Protein AF-A0A7S6M940-F1 (afdb_monomer)

Mean predicted aligned error: 6.71 Å

Radius of gyration: 12.66 Å; Cα contacts (8 Å, |Δi|>4): 136; chains: 1; bounding box: 21×34×33 Å

Sequence (84 aa):
MIRKKLLTTVRCLPRCGFAGTEVRLVQLDLRGDSDESLLKEELQAWFESLGIDDAIFDVGVDADGPFAVVNDDAYSSDWGDPLL

Foldseek 3Di:
DPFDFDFDKEWEDEPPDDVPGWIFIDTFRQGPDDDQVSVVVRVQVVLVVVVHHPQFPGWDADPVGIYTHTYVVSVPDDDGDTDD

Solvent-accessible surface area (backbone atoms only — not comparable to full-atom values): 5062 Å² total; per-residue (Å²): 132,88,78,69,72,43,81,41,67,32,42,35,34,49,64,80,74,54,98,86,63,61,42,28,43,44,81,41,76,45,86,60,90,80,45,58,68,57,51,47,52,56,51,42,54,54,35,44,74,73,73,35,71,84,30,65,72,48,61,45,73,58,99,93,42,45,34,32,30,23,28,56,75,48,59,73,49,96,72,67,48,80,49,128

pLDDT: mean 80.59, std 13.23, range [44.16, 92.62]

Nearest PDB structures (foldseek):
  4e71-assembly1_A-2  TM=4.101E-01  e=1.533E+00  Homo sapiens
  6tm1-assembly1_B  TM=3.957E-01  e=3.782E+00  Homo sapiens
  4m8n-assembly1_A  TM=5.484E-01  e=6.761E+00  Danio rerio
  3byt-assembly3_F  TM=4.479E-01  e=5.223E+00  Staphylococcus aureus
  3byt-assembly2_D  TM=3.378E-01  e=3.324E+00  Staphylococcus aureus

Secondary structure (DSSP, 8-state):
-----EEEEEEEEESS--TTPPEEEEEEEE-SS--HHHHHHHHHHHHHHTT-TT-EEEEEEETTEEEEEEPHHHHTSS-SEEE-

Structure (mmCIF, N/CA/C/O backbone):
data_AF-A0A7S6M940-F1
#
_entry.id   AF-A0A7S6M940-F1
#
loop_
_atom_site.group_PDB
_atom_site.id
_atom_site.type_symbol
_atom_site.label_atom_id
_atom_site.label_alt_id
_atom_site.label_comp_id
_atom_site.label_asym_id
_atom_site.label_entity_id
_atom_site.label_seq_id
_atom_site.pdbx_PDB_ins_code
_atom_site.Cartn_x
_atom_site.Cartn_y
_atom_site.Cartn_z
_atom_site.occupancy
_atom_site.B_iso_or_equiv
_atom_site.auth_seq_id
_atom_site.auth_comp_id
_atom_site.auth_asym_id
_atom_site.auth_atom_id
_atom_site.pdbx_PDB_model_num
ATOM 1 N N . MET A 1 1 ? -11.054 20.894 16.726 1.00 44.16 1 MET A N 1
ATOM 2 C CA . MET A 1 1 ? -9.960 20.972 15.734 1.00 44.16 1 MET A CA 1
ATOM 3 C C . MET A 1 1 ? -10.344 20.051 14.585 1.00 44.16 1 MET A C 1
ATOM 5 O O . MET A 1 1 ? -10.398 18.846 14.792 1.00 44.16 1 MET A O 1
ATOM 9 N N . ILE A 1 2 ? -10.768 20.595 13.443 1.00 46.75 2 ILE A N 1
ATOM 10 C CA . ILE A 1 2 ? -11.182 19.777 12.291 1.00 46.75 2 ILE A CA 1
ATOM 11 C C . ILE A 1 2 ? -9.897 19.198 11.686 1.00 46.75 2 ILE A C 1
ATOM 13 O O . ILE A 1 2 ? -9.081 19.946 11.152 1.00 46.75 2 ILE A O 1
ATOM 17 N N . ARG A 1 3 ? -9.671 17.891 11.871 1.00 46.44 3 ARG A N 1
ATOM 18 C CA . ARG A 1 3 ? -8.514 17.173 11.316 1.00 46.44 3 ARG A CA 1
ATOM 19 C C . ARG A 1 3 ? -8.658 17.140 9.794 1.00 46.44 3 ARG A C 1
ATOM 21 O O . ARG A 1 3 ? -9.653 16.622 9.294 1.00 46.44 3 ARG A O 1
ATOM 28 N N . LYS A 1 4 ? -7.695 17.716 9.071 1.00 49.97 4 LYS A N 1
ATOM 29 C CA . LYS A 1 4 ? -7.622 17.592 7.612 1.00 49.97 4 LYS A CA 1
ATOM 30 C C . LYS A 1 4 ? -7.245 16.149 7.286 1.00 49.97 4 LYS A C 1
ATOM 32 O O . LYS A 1 4 ? -6.147 15.717 7.613 1.00 49.97 4 LYS A O 1
ATOM 37 N N . LYS A 1 5 ? -8.198 15.427 6.712 1.00 53.94 5 LYS A N 1
ATOM 38 C CA . LYS A 1 5 ? -8.000 14.136 6.062 1.00 53.94 5 LYS A CA 1
ATOM 39 C C . LYS A 1 5 ? -7.310 14.398 4.727 1.00 53.94 5 LYS A C 1
ATOM 41 O O . LYS A 1 5 ? -7.847 15.169 3.928 1.00 53.94 5 LYS A O 1
ATOM 46 N N . LEU A 1 6 ? -6.115 13.856 4.530 1.00 64.25 6 LEU A N 1
ATOM 47 C CA . LEU A 1 6 ? -5.432 13.889 3.241 1.00 64.25 6 LEU A CA 1
ATOM 48 C C . LEU A 1 6 ? -5.659 12.524 2.604 1.00 64.25 6 LEU A C 1
ATOM 50 O O . LEU A 1 6 ? -5.201 11.509 3.119 1.00 64.25 6 LEU A O 1
ATOM 54 N N . LEU A 1 7 ? -6.435 12.515 1.520 1.00 74.69 7 LEU A N 1
ATOM 55 C CA . LEU A 1 7 ? -6.590 11.325 0.700 1.00 74.69 7 LEU A CA 1
ATOM 56 C C . LEU A 1 7 ? -5.268 11.128 -0.050 1.00 74.69 7 LEU A C 1
ATOM 58 O O . LEU A 1 7 ? -4.970 11.872 -0.986 1.00 74.69 7 LEU A O 1
ATOM 62 N N . THR A 1 8 ? -4.466 10.177 0.407 1.00 83.38 8 THR A N 1
ATOM 63 C CA . THR A 1 8 ? -3.148 9.877 -0.144 1.00 83.38 8 THR A CA 1
ATOM 64 C C . THR A 1 8 ? -3.251 8.642 -1.021 1.00 83.38 8 THR A C 1
ATOM 66 O O . THR A 1 8 ? -3.592 7.557 -0.554 1.00 83.38 8 THR A O 1
ATOM 69 N N . THR A 1 9 ? -2.947 8.811 -2.304 1.00 87.75 9 THR A N 1
ATOM 70 C CA . THR A 1 9 ? -2.846 7.701 -3.253 1.00 87.75 9 THR A CA 1
ATOM 71 C C . THR A 1 9 ? -1.456 7.089 -3.153 1.00 87.75 9 THR A C 1
ATOM 73 O O . THR A 1 9 ? -0.465 7.772 -3.403 1.00 87.75 9 THR A O 1
ATOM 76 N N . VAL A 1 10 ? -1.388 5.808 -2.805 1.00 88.88 10 VAL A N 1
ATOM 77 C CA . VAL A 1 10 ? -0.153 5.031 -2.686 1.00 88.88 10 VAL A CA 1
ATOM 78 C C . VAL A 1 10 ? -0.050 4.086 -3.873 1.00 88.88 10 VAL A C 1
ATOM 80 O O . VAL A 1 10 ? -1.002 3.366 -4.184 1.00 88.88 10 VAL A O 1
ATOM 83 N N . ARG A 1 11 ? 1.109 4.088 -4.535 1.00 90.88 11 ARG A N 1
ATOM 84 C CA . ARG A 1 11 ? 1.426 3.140 -5.611 1.00 90.88 11 ARG A CA 1
ATOM 85 C C . ARG A 1 11 ? 2.012 1.866 -5.019 1.00 90.88 11 ARG A C 1
ATOM 87 O O . ARG A 1 11 ? 3.067 1.904 -4.397 1.00 90.88 11 ARG A O 1
ATOM 94 N N . CYS A 1 12 ? 1.349 0.742 -5.228 1.00 90.06 12 CYS A N 1
ATOM 95 C CA . CYS A 1 12 ? 1.770 -0.562 -4.745 1.00 90.06 12 CYS A CA 1
ATOM 96 C C . CYS A 1 12 ? 2.398 -1.374 -5.881 1.00 90.06 12 CYS A C 1
ATOM 98 O O . CYS A 1 12 ? 1.765 -1.639 -6.906 1.00 90.06 12 CYS A O 1
ATOM 100 N N . LEU A 1 13 ? 3.649 -1.767 -5.672 1.00 89.56 13 LEU A N 1
ATOM 101 C CA . LEU A 1 13 ? 4.486 -2.535 -6.591 1.00 89.56 13 LEU A CA 1
ATOM 102 C C . LEU A 1 13 ? 4.747 -3.914 -5.970 1.00 89.56 13 LEU A C 1
ATOM 104 O O . LEU A 1 13 ? 4.912 -3.982 -4.755 1.00 89.56 13 LEU A O 1
ATOM 108 N N . PRO A 1 14 ? 4.828 -5.010 -6.734 1.00 88.31 14 PRO A N 1
ATOM 109 C CA . PRO A 1 14 ? 5.276 -6.289 -6.183 1.00 88.31 14 PRO A CA 1
ATOM 110 C C . PRO A 1 14 ? 6.767 -6.246 -5.822 1.00 88.31 14 PRO A C 1
ATOM 112 O O . PRO A 1 14 ? 7.545 -5.455 -6.365 1.00 88.31 14 PRO A O 1
ATOM 115 N N . ARG A 1 15 ? 7.194 -7.167 -4.963 1.00 83.81 15 ARG A N 1
ATOM 116 C CA . ARG A 1 15 ? 8.601 -7.345 -4.598 1.00 83.81 15 ARG A CA 1
ATOM 117 C C . ARG A 1 15 ? 9.426 -7.921 -5.747 1.00 83.81 15 ARG A C 1
ATOM 119 O O . ARG A 1 15 ? 10.517 -7.421 -6.025 1.00 83.81 15 ARG A O 1
ATOM 126 N N . CYS A 1 16 ? 8.920 -8.945 -6.428 1.00 78.69 16 CYS A N 1
ATOM 127 C CA . CYS A 1 16 ? 9.561 -9.514 -7.610 1.00 78.69 16 CYS A CA 1
ATOM 128 C C . CYS A 1 16 ? 8.961 -8.894 -8.879 1.00 78.69 16 CYS A C 1
ATOM 130 O O . CYS A 1 16 ? 8.119 -9.489 -9.547 1.00 78.69 16 CYS A O 1
ATOM 132 N N . GLY A 1 17 ? 9.389 -7.674 -9.217 1.00 62.03 17 GLY A N 1
ATOM 133 C CA . GLY A 1 17 ? 8.952 -7.000 -10.440 1.00 62.03 17 GLY A CA 1
ATOM 134 C C . GLY A 1 17 ? 9.474 -7.697 -11.702 1.00 62.03 17 GLY A C 1
ATOM 135 O O . GLY A 1 17 ? 10.665 -7.634 -12.006 1.00 62.03 17 GLY A O 1
ATOM 136 N N . PHE A 1 18 ? 8.586 -8.329 -12.468 1.00 56.84 18 PHE A N 1
ATOM 137 C CA . PHE A 1 18 ? 8.864 -8.742 -13.846 1.00 56.84 18 PHE A CA 1
ATOM 138 C C . PHE A 1 18 ? 8.451 -7.631 -14.821 1.00 56.84 18 PHE A C 1
ATOM 140 O O . PHE A 1 18 ? 7.636 -6.762 -14.493 1.00 56.84 18 PHE A O 1
ATOM 147 N N . ALA A 1 19 ? 8.997 -7.655 -16.040 1.00 51.97 19 ALA A N 1
ATOM 148 C CA . ALA A 1 19 ? 8.574 -6.743 -17.099 1.00 51.97 19 ALA A CA 1
ATOM 149 C C . ALA A 1 19 ? 7.062 -6.899 -17.353 1.00 51.97 19 ALA A C 1
ATOM 151 O O . ALA A 1 19 ? 6.613 -7.977 -17.735 1.00 51.97 19 ALA A O 1
ATOM 152 N N . GLY A 1 20 ? 6.300 -5.822 -17.131 1.00 57.56 20 GLY A N 1
ATOM 153 C CA . GLY A 1 20 ? 4.842 -5.804 -17.276 1.00 57.56 20 GLY A CA 1
ATOM 154 C C . GLY A 1 20 ? 4.052 -6.044 -15.989 1.00 57.56 20 GLY A C 1
ATOM 155 O O . GLY A 1 20 ? 2.855 -6.289 -16.083 1.00 57.56 20 GLY A O 1
ATOM 156 N N . THR A 1 21 ? 4.678 -5.992 -14.806 1.00 68.25 21 THR A N 1
ATOM 157 C CA . THR A 1 21 ? 3.885 -6.092 -13.575 1.00 68.25 21 THR A CA 1
ATOM 158 C C . THR A 1 21 ? 3.102 -4.810 -13.329 1.00 68.25 21 THR A C 1
ATOM 160 O O . THR A 1 21 ? 3.673 -3.719 -13.343 1.00 68.25 21 THR A O 1
ATOM 163 N N . GLU A 1 22 ? 1.798 -4.960 -13.125 1.00 76.06 22 GLU A N 1
ATOM 164 C CA . GLU A 1 22 ? 0.868 -3.851 -12.948 1.00 76.06 22 GLU A CA 1
ATOM 165 C C . GLU A 1 22 ? 1.185 -3.082 -11.657 1.00 76.06 22 GLU A C 1
ATOM 167 O O . GLU A 1 22 ? 1.621 -3.639 -10.647 1.00 76.06 22 GLU A O 1
ATOM 172 N N . VAL A 1 23 ? 0.979 -1.771 -11.670 1.00 84.44 23 VAL A N 1
ATOM 173 C CA . VAL A 1 23 ? 0.982 -0.993 -10.428 1.00 84.44 23 VAL A CA 1
ATOM 174 C C . VAL A 1 23 ? -0.440 -1.028 -9.892 1.00 84.44 23 VAL A C 1
ATOM 176 O O . VAL A 1 23 ? -1.384 -0.855 -10.656 1.00 84.44 23 VAL A O 1
ATOM 179 N N . ARG A 1 24 ? -0.628 -1.247 -8.592 1.00 88.56 24 ARG A N 1
ATOM 180 C CA . ARG A 1 24 ? -1.955 -1.129 -7.968 1.00 88.56 24 ARG A CA 1
ATOM 181 C C . ARG A 1 24 ? -2.042 0.143 -7.153 1.00 88.56 24 ARG A C 1
ATOM 183 O O . ARG A 1 24 ? -1.048 0.567 -6.568 1.00 88.56 24 ARG A O 1
ATOM 190 N N . LEU A 1 25 ? -3.215 0.761 -7.112 1.00 88.94 25 LEU A N 1
ATOM 191 C CA . LEU A 1 25 ? -3.444 1.941 -6.285 1.00 88.94 25 LEU A CA 1
ATOM 192 C C . LEU A 1 25 ? -4.216 1.592 -5.023 1.00 88.94 25 LEU A C 1
ATOM 194 O O . LEU A 1 25 ? -5.220 0.882 -5.066 1.00 88.94 25 LEU A O 1
ATOM 198 N N . VAL A 1 26 ? -3.769 2.172 -3.912 1.00 88.50 26 VAL A N 1
ATOM 199 C CA . VAL A 1 26 ? -4.501 2.189 -2.646 1.00 88.50 26 VAL A CA 1
ATOM 200 C C . VAL A 1 26 ? -4.704 3.637 -2.227 1.00 88.50 26 VAL A C 1
ATOM 202 O O . VAL A 1 26 ? -3.772 4.439 -2.241 1.00 88.50 26 VAL A O 1
ATOM 205 N N . GLN A 1 27 ? -5.932 3.986 -1.855 1.00 87.06 27 GLN A N 1
ATOM 206 C CA . GLN A 1 27 ? -6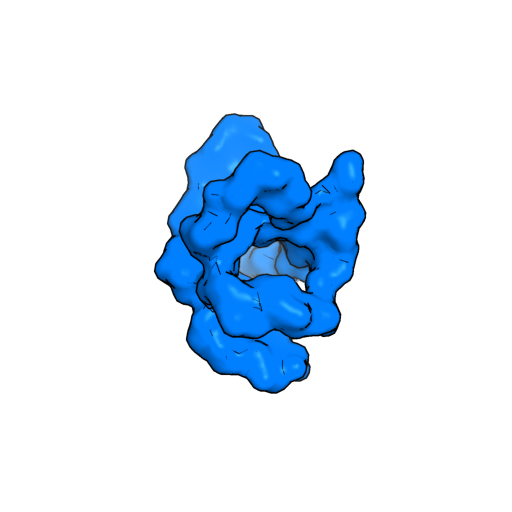.235 5.286 -1.267 1.00 87.06 27 GLN A CA 1
ATOM 207 C C . GLN A 1 27 ? -6.281 5.155 0.250 1.00 87.06 27 GLN A C 1
ATOM 209 O O . GLN A 1 27 ? -7.156 4.481 0.796 1.00 87.06 27 GLN A O 1
ATOM 214 N N . LEU A 1 28 ? -5.351 5.824 0.926 1.00 85.12 28 LEU A N 1
ATOM 215 C CA . LEU A 1 28 ? -5.300 5.892 2.380 1.00 85.12 28 LEU A CA 1
ATOM 216 C C . LEU A 1 28 ? -5.716 7.273 2.871 1.00 85.12 28 LEU A C 1
ATOM 218 O O . LEU A 1 28 ? -5.399 8.298 2.271 1.00 85.12 28 LEU A O 1
ATOM 222 N N . ASP A 1 29 ? -6.414 7.297 4.000 1.00 81.88 29 ASP A N 1
ATOM 223 C CA . ASP A 1 29 ? -6.750 8.526 4.712 1.00 81.88 29 ASP A CA 1
ATOM 224 C C . ASP A 1 29 ? -5.682 8.787 5.782 1.00 81.88 29 ASP A C 1
ATOM 226 O O . ASP A 1 29 ? -5.855 8.446 6.957 1.00 81.88 29 ASP A O 1
ATOM 230 N N . LEU A 1 30 ? -4.546 9.347 5.355 1.00 76.62 30 LEU A N 1
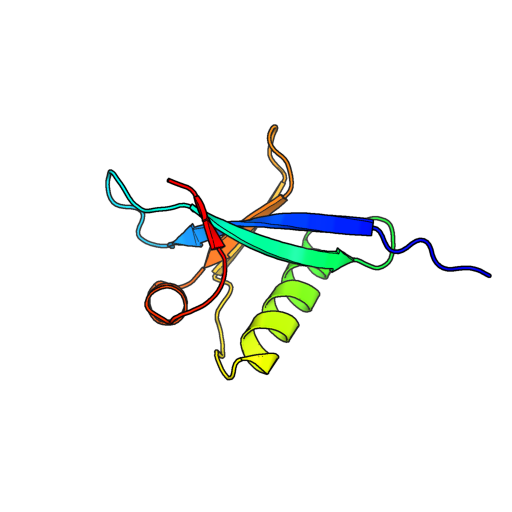ATOM 231 C CA . LEU A 1 30 ? -3.418 9.594 6.249 1.00 76.62 30 LEU A CA 1
ATOM 232 C C . LEU A 1 30 ? -3.694 10.818 7.128 1.00 76.62 30 LEU A C 1
ATOM 234 O O . LEU A 1 30 ? -4.109 11.894 6.678 1.00 76.62 30 LEU A O 1
ATOM 238 N N . ARG A 1 31 ? -3.455 10.657 8.430 1.00 67.8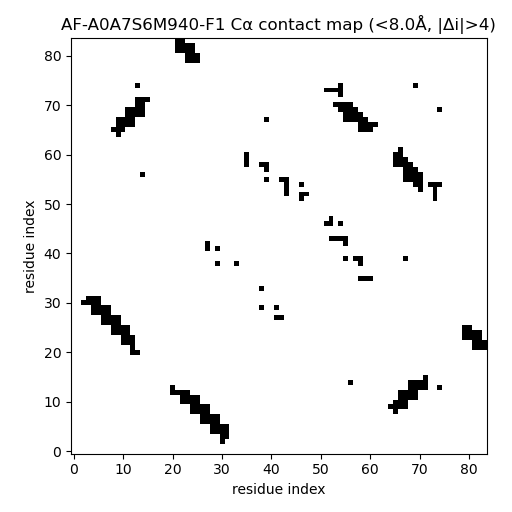8 31 ARG A N 1
ATOM 239 C CA . ARG A 1 31 ? -3.689 11.702 9.431 1.00 67.88 31 ARG A CA 1
ATOM 240 C C . ARG A 1 31 ? -2.416 12.521 9.668 1.00 67.88 31 ARG A C 1
ATOM 242 O O . ARG A 1 31 ? -1.693 12.249 10.616 1.00 67.88 31 ARG A O 1
ATOM 249 N N . GLY A 1 32 ? -2.213 13.590 8.897 1.00 64.75 32 GLY A N 1
ATOM 250 C CA . GLY A 1 32 ? -1.160 14.591 9.152 1.00 64.75 32 GLY A CA 1
ATOM 251 C C . GLY A 1 32 ? 0.009 14.554 8.164 1.00 64.75 32 GLY A C 1
ATOM 252 O O . GLY A 1 32 ? -0.146 14.042 7.056 1.00 64.75 32 GLY A O 1
ATOM 253 N N . ASP A 1 33 ? 1.152 15.139 8.554 1.00 62.00 33 ASP A N 1
ATOM 254 C CA . ASP A 1 33 ? 2.398 15.040 7.780 1.00 62.00 33 ASP A CA 1
ATOM 255 C C . ASP A 1 33 ? 2.787 13.564 7.696 1.00 62.00 33 ASP A C 1
ATOM 257 O O . ASP A 1 33 ? 3.072 12.911 8.699 1.00 62.00 33 ASP A O 1
ATOM 261 N N . SER A 1 34 ? 2.667 13.023 6.490 1.00 62.06 34 SER A N 1
ATOM 262 C CA . SER A 1 34 ? 2.821 11.601 6.216 1.00 62.06 34 SER A CA 1
ATOM 263 C C . SER A 1 34 ? 4.311 11.281 6.150 1.00 62.06 34 S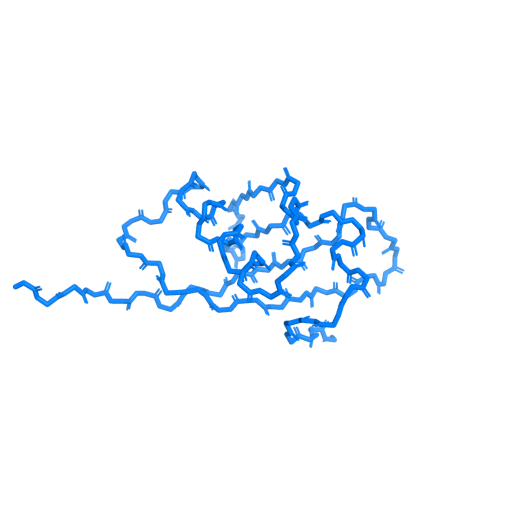ER A C 1
ATOM 265 O O . SER A 1 34 ? 4.949 11.557 5.140 1.00 62.06 34 SER A O 1
ATOM 267 N N . ASP A 1 35 ? 4.863 10.753 7.239 1.00 74.94 35 ASP A N 1
ATOM 268 C CA . ASP A 1 35 ? 6.201 10.155 7.249 1.00 74.94 35 ASP A CA 1
ATOM 269 C C . ASP A 1 35 ? 6.112 8.686 6.786 1.00 74.94 35 ASP A C 1
ATOM 271 O O . ASP A 1 35 ? 5.069 8.041 6.941 1.00 74.94 35 ASP A O 1
ATOM 275 N N . GLU A 1 36 ? 7.195 8.142 6.237 1.00 81.88 36 GLU A N 1
ATOM 276 C CA . GLU A 1 36 ? 7.281 6.776 5.700 1.00 81.88 36 GLU A CA 1
ATOM 277 C C . GLU A 1 36 ? 6.866 5.729 6.744 1.00 81.88 36 GLU A C 1
ATOM 279 O O . GLU A 1 36 ? 6.169 4.766 6.430 1.00 81.88 36 GLU A O 1
ATOM 284 N N . SER A 1 37 ? 7.201 5.955 8.018 1.00 83.25 37 SER A N 1
ATOM 285 C CA . SER A 1 37 ? 6.802 5.055 9.111 1.00 83.25 37 SER A CA 1
ATOM 286 C C . SER A 1 37 ? 5.280 4.992 9.290 1.00 83.25 37 SER A C 1
ATOM 288 O O . SER A 1 37 ? 4.720 3.904 9.411 1.00 83.25 37 SER A O 1
ATOM 290 N N . LEU A 1 38 ? 4.595 6.142 9.239 1.00 84.69 38 LEU A N 1
ATOM 291 C CA . LEU A 1 38 ? 3.134 6.203 9.346 1.00 84.69 38 LEU A CA 1
ATOM 292 C C . LEU A 1 38 ? 2.465 5.596 8.109 1.00 84.69 38 LEU A C 1
ATOM 294 O O . LEU A 1 38 ? 1.460 4.899 8.226 1.00 84.69 38 LEU A O 1
ATOM 298 N N . LEU A 1 39 ? 3.033 5.841 6.925 1.00 86.56 39 LEU A N 1
ATOM 299 C CA . LEU A 1 39 ? 2.564 5.243 5.679 1.00 86.56 39 LEU A CA 1
ATOM 300 C C . LEU A 1 39 ? 2.601 3.712 5.755 1.00 86.56 39 LEU A C 1
ATOM 302 O O . LEU A 1 39 ? 1.622 3.067 5.384 1.00 86.56 39 LEU A O 1
ATOM 306 N N . LYS A 1 40 ? 3.698 3.137 6.265 1.00 89.94 40 LYS A N 1
ATOM 307 C CA . LYS A 1 40 ? 3.831 1.687 6.438 1.00 89.94 40 LYS A CA 1
ATOM 308 C C . LYS A 1 40 ? 2.783 1.129 7.394 1.00 89.94 40 LYS A C 1
ATOM 310 O O . LYS A 1 40 ? 2.144 0.140 7.055 1.00 89.94 40 LYS A O 1
ATOM 315 N N . GLU A 1 41 ? 2.600 1.754 8.556 1.00 89.25 41 GLU A N 1
ATOM 316 C CA . GLU A 1 41 ? 1.637 1.301 9.569 1.00 89.25 41 GLU A CA 1
ATOM 317 C C . GLU A 1 41 ? 0.191 1.345 9.060 1.00 89.25 41 GLU A C 1
ATOM 319 O O . GLU A 1 41 ? -0.533 0.357 9.172 1.00 89.25 41 GLU A O 1
ATOM 324 N N . GLU A 1 42 ? -0.229 2.459 8.458 1.00 89.94 42 GLU A N 1
ATOM 325 C CA . GLU A 1 42 ? -1.598 2.621 7.951 1.00 89.94 42 GLU A CA 1
ATOM 326 C C . GLU A 1 42 ? -1.871 1.702 6.753 1.00 89.94 42 GLU A C 1
ATOM 328 O O . GLU A 1 42 ? -2.959 1.134 6.638 1.00 89.94 42 GLU A O 1
ATOM 333 N N . LEU A 1 43 ? -0.882 1.507 5.874 1.00 90.50 43 LEU A N 1
ATOM 334 C CA . LEU A 1 43 ? -1.016 0.589 4.747 1.00 90.50 43 LEU A CA 1
ATOM 335 C C . LEU A 1 43 ? -1.065 -0.871 5.219 1.00 90.50 43 LEU A C 1
ATOM 337 O O . LEU A 1 43 ? -1.902 -1.634 4.743 1.00 90.50 43 LEU A O 1
ATOM 341 N N . GLN A 1 44 ? -0.223 -1.250 6.183 1.00 92.62 44 GLN A N 1
ATOM 342 C CA . GLN A 1 44 ? -0.247 -2.582 6.787 1.00 92.62 44 GLN A CA 1
ATOM 343 C C . GLN A 1 44 ? -1.603 -2.853 7.459 1.00 92.62 44 GLN A C 1
ATOM 345 O O . GLN A 1 44 ? -2.220 -3.880 7.188 1.00 92.62 44 GLN A O 1
ATOM 350 N N . ALA A 1 45 ? -2.127 -1.900 8.237 1.00 91.25 45 ALA A N 1
ATOM 351 C CA . ALA A 1 45 ? -3.448 -2.016 8.856 1.00 91.25 45 ALA A CA 1
ATOM 352 C C . ALA A 1 45 ? -4.584 -2.127 7.819 1.00 91.25 45 ALA A C 1
ATOM 354 O O . ALA A 1 45 ? -5.566 -2.842 8.034 1.00 91.25 45 ALA A O 1
ATOM 355 N N . TRP A 1 46 ? -4.461 -1.438 6.680 1.00 91.25 46 TRP A N 1
ATOM 356 C CA . TRP A 1 46 ? -5.408 -1.570 5.574 1.00 91.25 46 TRP A CA 1
ATOM 357 C C . TRP A 1 46 ? -5.403 -2.990 4.989 1.00 91.25 46 TRP A C 1
ATOM 359 O O . TRP A 1 46 ? -6.474 -3.578 4.834 1.00 91.25 46 TRP A O 1
ATOM 369 N N . PHE A 1 47 ? -4.229 -3.576 4.741 1.00 92.19 47 PHE A N 1
ATOM 370 C CA . PHE A 1 47 ? -4.104 -4.959 4.261 1.00 92.19 47 PHE A CA 1
ATOM 371 C C . PHE A 1 47 ? -4.613 -5.993 5.273 1.00 92.19 47 PHE A C 1
ATOM 373 O O . PHE A 1 47 ? -5.357 -6.903 4.902 1.00 92.19 47 PHE A O 1
ATOM 380 N N . GLU A 1 48 ? -4.315 -5.810 6.559 1.00 92.31 48 GLU A N 1
ATOM 381 C CA . GLU A 1 48 ? -4.824 -6.670 7.635 1.00 92.31 48 GLU A CA 1
ATOM 382 C C . GLU A 1 48 ? -6.356 -6.640 7.709 1.00 92.31 48 GLU A C 1
ATOM 384 O O . GLU A 1 48 ? -6.992 -7.666 7.955 1.00 92.31 48 GLU A O 1
ATOM 389 N N . SER A 1 49 ? -6.983 -5.494 7.414 1.00 90.56 49 SER A N 1
ATOM 390 C CA . SER A 1 49 ? -8.448 -5.390 7.345 1.00 90.56 49 SER A CA 1
ATOM 391 C C . SER A 1 49 ? -9.070 -6.234 6.222 1.00 90.56 49 SER A C 1
ATOM 393 O O . SER A 1 49 ? -10.246 -6.595 6.304 1.00 90.56 49 SER A O 1
ATOM 395 N N . LEU A 1 50 ? -8.276 -6.587 5.205 1.00 89.31 50 LEU A N 1
ATOM 396 C CA . LEU A 1 50 ? -8.634 -7.504 4.121 1.00 89.31 50 LEU A CA 1
ATOM 397 C C . LEU A 1 50 ? -8.248 -8.962 4.426 1.00 89.31 50 LEU A C 1
ATOM 399 O O . LEU A 1 50 ? -8.498 -9.843 3.605 1.00 89.31 50 LEU A O 1
ATOM 403 N N . GLY A 1 51 ? -7.660 -9.233 5.597 1.00 90.88 51 GLY A N 1
ATOM 404 C CA . GLY A 1 51 ? -7.154 -10.552 5.981 1.00 90.88 51 GLY A CA 1
ATOM 405 C C . GLY A 1 51 ? -5.813 -10.911 5.339 1.00 90.88 51 GLY A C 1
ATOM 406 O O . GLY A 1 51 ? -5.501 -12.095 5.225 1.00 90.88 51 GLY A O 1
ATOM 407 N N . ILE A 1 52 ? -5.047 -9.912 4.889 1.00 90.88 52 ILE A N 1
ATOM 408 C CA . ILE A 1 52 ? -3.727 -10.093 4.285 1.00 90.88 52 ILE A CA 1
ATOM 409 C C . ILE A 1 52 ? -2.670 -9.636 5.295 1.00 90.88 52 ILE A C 1
ATOM 411 O O . ILE A 1 52 ? -2.417 -8.442 5.456 1.00 90.88 52 ILE A O 1
ATOM 415 N N . ASP A 1 53 ? -2.053 -10.598 5.974 1.00 89.50 53 ASP A N 1
ATOM 416 C CA . ASP A 1 53 ? -0.958 -10.350 6.913 1.00 89.50 53 ASP A CA 1
ATOM 417 C C . ASP A 1 53 ? 0.380 -10.156 6.175 1.00 89.50 53 ASP A C 1
ATOM 419 O O . ASP A 1 53 ? 0.569 -10.667 5.072 1.00 89.50 53 ASP A O 1
ATOM 423 N N . ASP A 1 54 ? 1.319 -9.429 6.795 1.00 88.31 54 ASP A N 1
ATOM 424 C CA . ASP A 1 54 ? 2.685 -9.202 6.276 1.00 88.31 54 ASP A CA 1
ATOM 425 C C . ASP A 1 54 ? 2.725 -8.746 4.801 1.00 88.31 54 ASP A C 1
ATOM 427 O O . ASP A 1 54 ? 3.545 -9.186 3.994 1.00 88.31 54 ASP A O 1
ATOM 431 N N . ALA A 1 55 ? 1.797 -7.868 4.410 1.00 91.50 55 ALA A N 1
ATOM 432 C CA . ALA A 1 55 ? 1.680 -7.433 3.027 1.00 91.50 55 ALA A CA 1
ATOM 433 C C . ALA A 1 55 ? 2.843 -6.533 2.595 1.00 91.50 55 ALA A C 1
ATOM 435 O O . ALA A 1 55 ? 3.252 -6.574 1.436 1.00 91.50 55 ALA A O 1
ATOM 436 N N . ILE A 1 56 ? 3.379 -5.711 3.500 1.00 92.62 56 ILE A N 1
ATOM 437 C CA . ILE A 1 56 ? 4.303 -4.631 3.140 1.00 92.62 56 ILE A CA 1
ATOM 438 C C . ILE A 1 56 ? 5.759 -5.021 3.366 1.00 92.62 56 ILE A C 1
ATOM 440 O O . ILE A 1 56 ? 6.240 -5.096 4.497 1.00 92.62 56 ILE A O 1
ATOM 444 N N . PHE A 1 57 ? 6.499 -5.159 2.266 1.00 91.00 57 PHE A N 1
ATOM 445 C CA . PHE A 1 57 ? 7.945 -5.348 2.291 1.00 91.00 57 PHE A CA 1
ATOM 446 C C . PHE A 1 57 ? 8.660 -4.038 2.642 1.00 91.00 57 PHE A C 1
ATOM 448 O O . PHE A 1 57 ? 9.410 -3.971 3.620 1.00 91.00 57 PHE A O 1
ATOM 455 N N . ASP A 1 58 ? 8.384 -2.981 1.877 1.00 91.00 58 ASP A N 1
ATOM 456 C CA . ASP A 1 58 ? 9.037 -1.678 2.019 1.00 91.00 58 ASP A CA 1
ATOM 457 C C . ASP A 1 58 ? 8.112 -0.527 1.607 1.00 91.00 58 ASP A C 1
ATOM 459 O O . ASP A 1 58 ? 7.118 -0.744 0.912 1.00 91.00 58 ASP A O 1
ATOM 463 N N . VAL A 1 59 ? 8.425 0.694 2.027 1.00 91.75 59 VAL A N 1
ATOM 464 C CA . VAL A 1 59 ? 7.714 1.915 1.616 1.00 91.75 59 V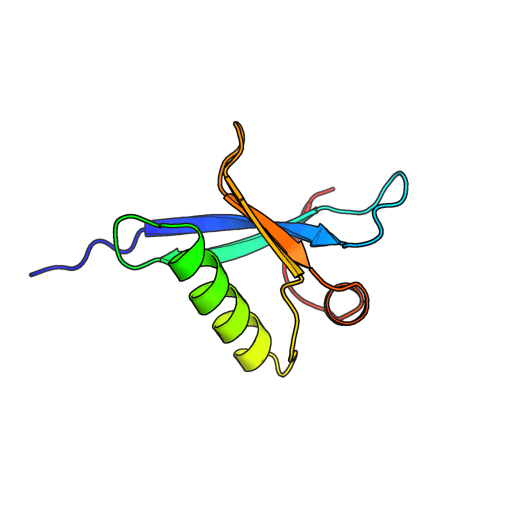AL A CA 1
ATOM 465 C C . VAL A 1 59 ? 8.706 3.032 1.330 1.00 91.75 59 VAL A C 1
ATOM 467 O O . VAL A 1 59 ? 9.812 3.034 1.860 1.00 91.75 59 VAL A O 1
ATOM 470 N N . GLY A 1 60 ? 8.302 4.002 0.521 1.00 89.50 60 GLY A N 1
ATOM 471 C CA . GLY A 1 60 ? 9.117 5.182 0.267 1.00 89.50 60 GLY A CA 1
ATOM 472 C C . GLY A 1 60 ? 8.349 6.284 -0.443 1.00 89.50 60 GLY A C 1
ATOM 473 O O . GLY A 1 60 ? 7.157 6.158 -0.740 1.00 89.50 60 GLY A O 1
ATOM 474 N N . VAL A 1 61 ? 9.048 7.379 -0.728 1.00 87.88 61 VAL A N 1
ATOM 475 C CA . VAL A 1 61 ? 8.515 8.512 -1.491 1.00 87.88 61 VAL A CA 1
ATOM 476 C C . VAL A 1 61 ? 9.482 8.866 -2.616 1.00 87.88 61 VAL A C 1
ATOM 478 O O .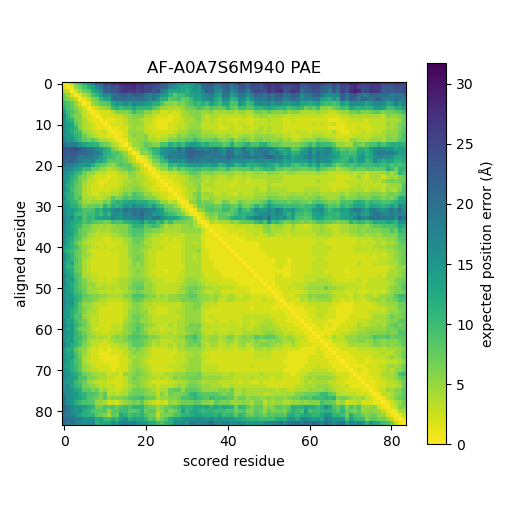 VAL A 1 61 ? 10.666 9.098 -2.379 1.00 87.88 61 VAL A O 1
ATOM 481 N N . ASP A 1 62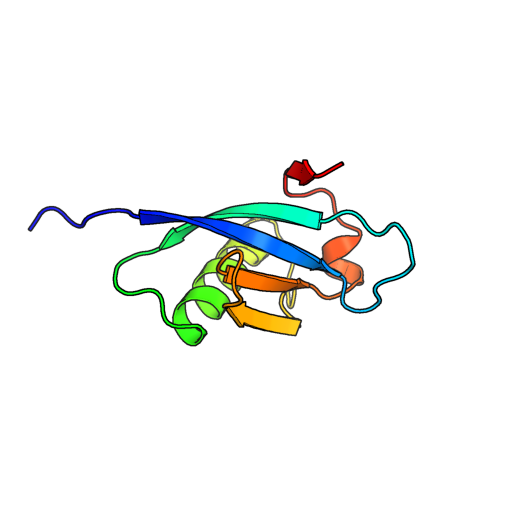 ? 8.981 8.919 -3.849 1.00 86.75 62 ASP A N 1
ATOM 482 C CA . ASP A 1 62 ? 9.746 9.360 -5.020 1.00 86.75 62 ASP A CA 1
ATOM 483 C C . ASP A 1 62 ? 9.112 10.612 -5.672 1.00 86.75 62 ASP A C 1
ATOM 485 O O . ASP A 1 62 ? 8.248 11.272 -5.089 1.00 86.75 62 ASP A O 1
ATOM 489 N N . ALA A 1 63 ? 9.560 10.960 -6.885 1.00 85.75 63 ALA A N 1
ATOM 490 C CA . ALA A 1 63 ? 9.072 12.120 -7.635 1.00 85.75 63 ALA A CA 1
ATOM 491 C C . ALA A 1 63 ? 7.574 12.060 -8.007 1.00 85.75 63 ALA A C 1
ATOM 493 O O . ALA A 1 63 ? 6.959 13.111 -8.189 1.00 85.75 63 ALA A O 1
ATOM 494 N N . ASP A 1 64 ? 6.994 10.863 -8.092 1.00 82.69 64 ASP A N 1
ATOM 495 C CA . ASP A 1 64 ? 5.580 10.613 -8.390 1.00 82.69 64 ASP A CA 1
ATOM 496 C C . ASP A 1 64 ? 4.736 10.451 -7.108 1.00 82.69 64 ASP A C 1
ATOM 498 O O . ASP A 1 64 ? 3.515 10.284 -7.175 1.00 82.69 64 ASP A O 1
ATOM 502 N N . GLY A 1 65 ? 5.366 10.515 -5.929 1.00 84.94 65 GLY A N 1
ATOM 503 C CA . GLY A 1 65 ? 4.718 10.451 -4.621 1.00 84.94 65 GLY A CA 1
ATOM 504 C C . GLY A 1 65 ? 4.977 9.139 -3.869 1.00 84.94 65 GLY A C 1
ATOM 505 O O . GLY A 1 65 ? 5.921 8.410 -4.186 1.00 84.94 65 GLY A O 1
ATOM 506 N N . PRO A 1 66 ? 4.167 8.823 -2.843 1.00 89.06 66 PRO A N 1
ATOM 507 C CA . PRO A 1 66 ? 4.391 7.655 -2.001 1.00 89.06 66 PRO A CA 1
ATOM 508 C C . PRO A 1 66 ? 4.188 6.346 -2.770 1.00 89.06 66 PRO A C 1
ATOM 510 O O . PRO A 1 66 ? 3.259 6.199 -3.575 1.00 89.06 66 PRO A O 1
ATOM 513 N N . PHE A 1 67 ? 5.047 5.377 -2.483 1.00 91.06 67 PHE A N 1
ATOM 514 C CA . PHE A 1 67 ? 4.964 4.022 -3.005 1.00 91.06 67 PHE A CA 1
ATOM 515 C C . PHE A 1 67 ? 5.198 2.990 -1.900 1.00 91.06 67 PHE A C 1
ATOM 517 O O . PHE A 1 67 ? 5.786 3.276 -0.856 1.00 91.06 67 PHE A O 1
ATOM 524 N N . ALA A 1 68 ? 4.737 1.772 -2.153 1.00 92.38 68 ALA A N 1
ATOM 525 C CA . ALA A 1 68 ? 4.955 0.617 -1.306 1.00 92.38 68 ALA A CA 1
ATOM 526 C C . ALA A 1 68 ? 5.346 -0.592 -2.153 1.00 92.38 68 ALA A C 1
ATOM 528 O O 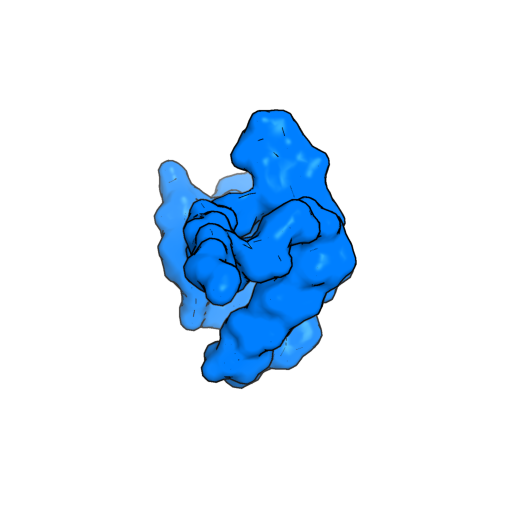. ALA A 1 68 ? 4.756 -0.850 -3.204 1.00 92.38 68 ALA A O 1
ATOM 529 N N . VAL A 1 69 ? 6.327 -1.344 -1.672 1.00 92.25 69 VAL A N 1
ATOM 530 C CA . VAL A 1 69 ? 6.683 -2.661 -2.186 1.00 92.25 69 VAL A CA 1
ATOM 531 C C . VAL A 1 69 ? 5.906 -3.690 -1.376 1.00 92.25 69 VAL A C 1
ATOM 533 O O . VAL A 1 69 ? 6.047 -3.777 -0.157 1.00 92.25 69 VAL A O 1
ATOM 536 N N . VAL A 1 70 ? 5.073 -4.460 -2.058 1.00 92.00 70 VAL A N 1
ATOM 537 C CA . VAL A 1 70 ? 4.173 -5.462 -1.494 1.00 92.00 70 VAL A CA 1
ATOM 538 C C . VAL A 1 70 ? 4.780 -6.846 -1.711 1.00 92.00 70 VAL A C 1
ATOM 540 O O . VAL A 1 70 ? 5.301 -7.141 -2.788 1.00 92.00 70 VAL A O 1
ATOM 543 N N . ASN A 1 71 ? 4.733 -7.701 -0.691 1.00 90.75 71 ASN A N 1
ATOM 544 C CA . ASN A 1 71 ? 5.158 -9.094 -0.806 1.00 90.75 71 ASN A CA 1
ATOM 545 C C . ASN A 1 71 ? 4.325 -9.824 -1.873 1.00 90.75 71 ASN A C 1
ATOM 547 O O . ASN A 1 71 ? 3.130 -9.574 -2.024 1.00 90.75 71 ASN A O 1
ATOM 551 N N . ASP A 1 72 ? 4.953 -10.741 -2.611 1.00 86.19 72 ASP A N 1
ATOM 552 C CA . ASP A 1 72 ? 4.333 -11.357 -3.792 1.00 86.19 72 ASP A CA 1
ATOM 553 C C . ASP A 1 72 ? 3.065 -12.164 -3.442 1.00 86.19 72 ASP A C 1
ATOM 555 O O . ASP A 1 72 ? 2.087 -12.129 -4.190 1.00 86.19 72 ASP A O 1
ATOM 559 N N . ASP A 1 73 ? 3.040 -12.812 -2.270 1.00 85.88 73 ASP A N 1
ATOM 560 C CA . ASP A 1 73 ? 1.870 -13.545 -1.763 1.00 85.88 73 ASP A CA 1
ATOM 561 C C . ASP A 1 73 ? 0.672 -12.608 -1.553 1.00 85.88 73 ASP A C 1
ATOM 563 O O . ASP A 1 73 ? -0.430 -12.871 -2.044 1.00 85.88 73 ASP A O 1
ATOM 567 N N . ALA A 1 74 ? 0.901 -11.465 -0.901 1.00 88.12 74 ALA A N 1
ATOM 568 C CA . ALA A 1 74 ? -0.109 -10.427 -0.745 1.00 88.12 74 ALA A CA 1
ATOM 569 C C . ALA A 1 74 ? -0.532 -9.876 -2.109 1.00 88.12 74 ALA A C 1
ATOM 571 O O . ALA A 1 74 ? -1.722 -9.775 -2.387 1.00 88.12 74 ALA A O 1
ATOM 572 N N . TYR A 1 75 ? 0.416 -9.601 -3.005 1.00 85.56 75 TYR A N 1
ATOM 573 C CA . TYR A 1 75 ? 0.147 -9.066 -4.339 1.00 85.56 75 TYR A CA 1
ATOM 574 C C . TYR A 1 75 ? -0.674 -10.008 -5.236 1.00 85.56 75 TYR A C 1
ATOM 576 O O . TYR A 1 75 ? -1.465 -9.548 -6.060 1.00 85.56 75 TYR A O 1
ATOM 584 N N . SER A 1 76 ? -0.562 -11.322 -5.038 1.00 83.88 76 SER A N 1
ATOM 585 C CA . SER A 1 76 ? -1.372 -12.320 -5.749 1.00 83.88 76 SER A CA 1
ATOM 586 C C . SER A 1 76 ? -2.859 -12.326 -5.356 1.00 83.88 76 SER A C 1
ATOM 588 O O . SER A 1 76 ? -3.680 -12.903 -6.069 1.00 83.88 76 SER A O 1
ATOM 590 N N . SER A 1 77 ? -3.213 -11.671 -4.246 1.00 84.44 77 SER A N 1
ATOM 591 C CA . SER A 1 77 ? -4.593 -11.553 -3.767 1.00 84.44 77 SER A CA 1
ATOM 592 C C . SER A 1 77 ? -5.385 -10.487 -4.538 1.00 84.44 77 SER A C 1
ATOM 594 O O . SER A 1 77 ? -4.821 -9.642 -5.236 1.00 84.44 77 SER A O 1
ATOM 596 N N . ASP A 1 78 ? -6.712 -10.516 -4.410 1.00 81.31 78 AS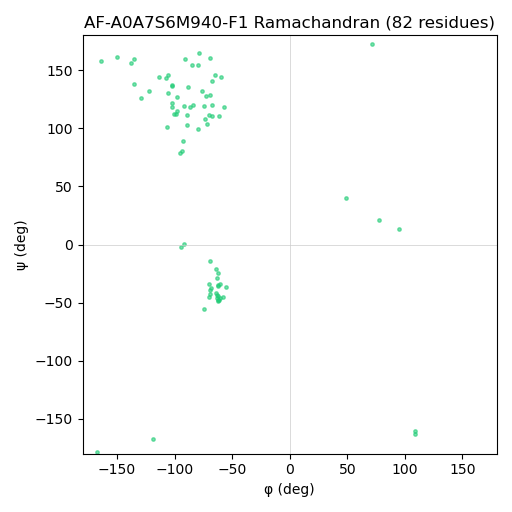P A N 1
ATOM 597 C CA . ASP A 1 78 ? -7.615 -9.584 -5.094 1.00 81.31 78 ASP A CA 1
ATOM 598 C C . ASP A 1 78 ? -7.848 -8.325 -4.238 1.00 81.31 78 ASP A C 1
ATOM 600 O O . ASP A 1 78 ? -8.548 -8.370 -3.226 1.00 81.31 78 ASP A O 1
ATOM 604 N N . TRP A 1 79 ? -7.185 -7.220 -4.589 1.00 85.50 79 TRP A N 1
ATOM 605 C CA . TRP A 1 79 ? -7.267 -5.932 -3.889 1.00 85.50 79 TRP A CA 1
ATOM 606 C C . TRP A 1 79 ? -6.716 -4.792 -4.751 1.00 85.50 79 TRP A C 1
ATOM 608 O O . TRP A 1 79 ? -5.857 -5.015 -5.608 1.00 85.50 79 TRP A O 1
ATOM 618 N N . GLY A 1 80 ? -7.144 -3.563 -4.444 1.00 72.00 80 GLY A N 1
ATOM 619 C CA . GLY A 1 80 ? -6.706 -2.342 -5.127 1.00 72.00 80 GLY A CA 1
ATOM 620 C C . GLY A 1 80 ? -7.264 -2.201 -6.544 1.00 72.00 80 GLY A C 1
ATOM 621 O O . GLY A 1 80 ? -7.894 -3.112 -7.076 1.00 72.00 80 GLY A O 1
ATOM 622 N N . ASP A 1 81 ? -7.019 -1.045 -7.157 1.00 72.06 81 ASP A N 1
ATOM 623 C CA . ASP A 1 81 ? -7.354 -0.810 -8.564 1.00 72.06 81 ASP A CA 1
ATOM 624 C C . ASP A 1 81 ? -6.097 -1.014 -9.432 1.00 72.06 81 ASP A C 1
ATOM 626 O O . ASP A 1 81 ? -5.062 -0.400 -9.137 1.00 72.06 81 ASP A O 1
ATOM 630 N N . PRO A 1 82 ? -6.140 -1.852 -10.487 1.00 66.31 82 PRO A N 1
ATOM 631 C CA . PRO A 1 82 ? -5.018 -2.007 -11.407 1.00 66.31 82 PRO A CA 1
ATOM 632 C C . PRO A 1 82 ? -4.825 -0.734 -12.246 1.00 66.31 82 PRO A C 1
ATOM 634 O O . PRO A 1 82 ? -5.762 -0.238 -12.875 1.00 66.31 82 PRO A O 1
ATOM 637 N N . LEU A 1 83 ? -3.599 -0.210 -12.274 1.00 59.50 83 LEU A N 1
ATOM 638 C CA . LEU A 1 83 ? -3.149 0.762 -13.269 1.00 59.50 83 LEU A CA 1
ATOM 639 C C . LEU A 1 83 ? -2.563 0.001 -14.461 1.00 59.50 83 LEU A C 1
ATOM 641 O O . LEU A 1 83 ? -1.498 -0.611 -14.343 1.00 59.50 83 LEU A O 1
ATOM 645 N N . LEU A 1 84 ? -3.272 0.077 -15.588 1.00 53.91 84 LEU A N 1
ATOM 646 C CA . LEU A 1 84 ? -2.818 -0.359 -16.912 1.00 53.91 84 LEU A CA 1
ATOM 647 C C . LEU A 1 84 ? -1.992 0.728 -17.608 1.00 53.91 84 LEU A C 1
ATOM 649 O O . LEU A 1 84 ? -2.414 1.908 -17.556 1.00 53.91 84 LEU A O 1
#